Protein AF-A0A941ZA00-F1 (afdb_monomer)

Structure (mmCIF, N/CA/C/O backbone):
data_AF-A0A941ZA00-F1
#
_entry.id   AF-A0A941ZA00-F1
#
loop_
_atom_site.group_PDB
_atom_site.id
_atom_site.type_symbol
_atom_site.label_atom_id
_atom_site.label_alt_id
_atom_site.label_comp_id
_atom_site.label_asym_id
_atom_site.label_entity_id
_atom_site.label_seq_id
_atom_site.pdbx_PDB_ins_code
_atom_site.Cartn_x
_atom_site.Cartn_y
_atom_site.Cartn_z
_atom_site.occupancy
_atom_site.B_iso_or_equiv
_atom_site.auth_seq_id
_atom_site.auth_comp_id
_atom_site.auth_asym_id
_atom_site.auth_atom_id
_atom_site.pdbx_PDB_model_num
ATOM 1 N N . MET A 1 1 ? 12.678 5.680 0.560 1.00 45.72 1 MET A N 1
ATOM 2 C CA . MET A 1 1 ? 11.916 5.476 -0.688 1.00 45.72 1 MET A CA 1
ATOM 3 C C . MET A 1 1 ? 11.316 4.081 -0.620 1.00 45.72 1 MET A C 1
ATOM 5 O O . MET A 1 1 ? 12.075 3.131 -0.493 1.00 45.72 1 MET A O 1
ATOM 9 N N . LYS A 1 2 ? 9.989 3.949 -0.548 1.00 50.91 2 LYS A N 1
ATOM 10 C CA . LYS A 1 2 ? 9.325 2.643 -0.482 1.00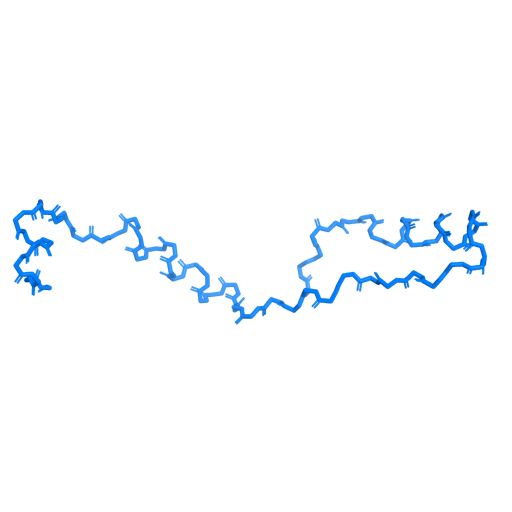 50.91 2 LYS A CA 1
ATOM 11 C C . LYS A 1 2 ? 8.962 2.277 -1.916 1.00 50.91 2 LYS A C 1
ATOM 13 O O . LYS A 1 2 ? 7.997 2.790 -2.460 1.00 50.91 2 LYS A O 1
ATOM 18 N N . GLU A 1 3 ? 9.813 1.512 -2.582 1.00 54.44 3 GLU A N 1
ATOM 19 C CA . GLU A 1 3 ? 9.548 1.136 -3.968 1.00 54.44 3 GLU A CA 1
ATOM 20 C C . GLU A 1 3 ? 8.368 0.162 -4.003 1.00 54.44 3 GLU A C 1
ATOM 22 O O . GLU A 1 3 ? 8.433 -0.916 -3.418 1.00 54.44 3 GLU A O 1
ATOM 27 N N . LEU A 1 4 ? 7.280 0.546 -4.677 1.00 58.53 4 LEU A N 1
ATOM 28 C CA . LEU A 1 4 ? 6.089 -0.294 -4.868 1.00 58.53 4 LEU A CA 1
ATOM 29 C C . LEU A 1 4 ? 6.401 -1.591 -5.637 1.00 58.53 4 LEU A C 1
ATOM 31 O O . LEU A 1 4 ? 5.639 -2.550 -5.569 1.00 58.53 4 LEU A O 1
ATOM 35 N N . CYS A 1 5 ? 7.527 -1.634 -6.353 1.00 60.69 5 CYS A N 1
ATOM 36 C CA . CYS A 1 5 ? 7.984 -2.802 -7.086 1.00 60.69 5 CYS A CA 1
ATOM 37 C C . CYS A 1 5 ? 9.509 -2.914 -7.020 1.00 60.69 5 CYS A C 1
ATOM 39 O O . CYS A 1 5 ? 10.218 -2.095 -7.603 1.00 60.69 5 CYS A O 1
ATOM 41 N N . SER A 1 6 ? 10.009 -3.983 -6.398 1.00 67.50 6 SER A N 1
ATOM 42 C CA . SER A 1 6 ? 11.442 -4.319 -6.320 1.00 67.50 6 SER A CA 1
ATOM 43 C C . SER A 1 6 ? 12.097 -4.604 -7.681 1.00 67.50 6 SER A C 1
ATOM 45 O O . SER A 1 6 ? 13.300 -4.821 -7.757 1.00 67.50 6 SER A O 1
ATOM 47 N N . PHE A 1 7 ? 11.311 -4.640 -8.761 1.00 73.19 7 PHE A N 1
ATOM 48 C CA . PHE A 1 7 ? 11.756 -4.949 -10.119 1.00 73.19 7 PHE A CA 1
ATOM 49 C C . PHE A 1 7 ? 11.582 -3.776 -11.090 1.00 73.19 7 PHE A C 1
ATOM 51 O O . PHE A 1 7 ? 11.758 -3.966 -12.292 1.00 73.19 7 PHE A O 1
ATOM 58 N N . LYS A 1 8 ? 11.254 -2.567 -10.602 1.00 72.50 8 LYS A N 1
ATOM 59 C CA . LYS A 1 8 ? 10.985 -1.391 -11.456 1.00 72.50 8 LYS A CA 1
ATOM 60 C C . LYS A 1 8 ? 12.100 -1.149 -12.485 1.00 72.50 8 LYS A C 1
ATOM 62 O O . LYS A 1 8 ? 11.829 -0.798 -13.628 1.00 72.50 8 LYS A O 1
ATOM 67 N N . GLU A 1 9 ? 13.347 -1.372 -12.077 1.00 75.56 9 GLU A N 1
ATOM 68 C CA . GLU A 1 9 ? 14.532 -1.129 -12.899 1.00 75.56 9 GLU A CA 1
ATOM 69 C C . GLU A 1 9 ? 14.673 -2.176 -13.999 1.00 75.56 9 GLU A C 1
ATOM 71 O O . GLU A 1 9 ? 14.948 -1.827 -15.142 1.00 75.56 9 GLU A O 1
ATOM 76 N N . LYS A 1 10 ? 14.387 -3.445 -13.685 1.00 81.06 10 LYS A N 1
ATOM 77 C CA . LYS A 1 10 ? 14.389 -4.520 -14.683 1.00 81.06 10 LYS A CA 1
ATOM 78 C C . LYS A 1 10 ? 13.319 -4.289 -15.742 1.00 81.06 10 LYS A C 1
ATOM 80 O O . LYS A 1 10 ? 13.605 -4.417 -16.923 1.00 81.06 10 LYS A O 1
ATOM 85 N N . TYR A 1 11 ? 12.117 -3.882 -15.331 1.00 80.69 11 TYR A N 1
ATOM 86 C CA . TYR A 1 11 ? 11.046 -3.571 -16.278 1.00 80.69 11 TYR A CA 1
ATOM 87 C C . TYR A 1 11 ? 11.397 -2.391 -17.178 1.00 80.69 11 TYR A C 1
ATOM 89 O O . TYR A 1 11 ? 11.160 -2.461 -18.379 1.00 80.69 11 TYR A O 1
ATOM 97 N N . LYS A 1 12 ? 11.990 -1.329 -16.621 1.00 78.50 12 LYS A N 1
ATOM 98 C CA . LYS A 1 12 ? 12.424 -0.175 -17.411 1.00 78.50 12 LYS A CA 1
ATOM 99 C C . LYS A 1 12 ? 13.439 -0.585 -18.483 1.00 78.50 12 LYS A C 1
ATOM 101 O O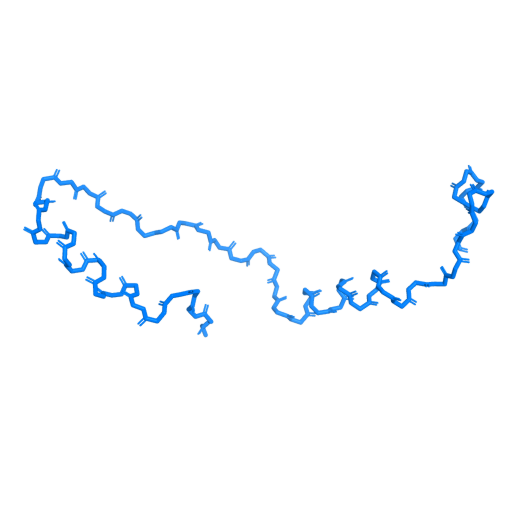 . LYS A 1 12 ? 13.224 -0.268 -19.645 1.00 78.50 12 LYS A O 1
ATOM 106 N N . LEU A 1 13 ? 14.476 -1.334 -18.103 1.00 83.62 13 LEU A N 1
ATOM 107 C CA . LEU A 1 13 ? 15.520 -1.788 -19.028 1.00 83.62 13 LEU A CA 1
ATOM 108 C C . LEU A 1 13 ? 14.958 -2.681 -20.141 1.00 83.62 13 LEU A C 1
ATOM 110 O O . LEU A 1 13 ? 15.186 -2.411 -21.313 1.00 83.62 13 LEU A O 1
ATOM 114 N N . THR A 1 14 ? 14.151 -3.689 -19.797 1.00 85.06 14 THR A N 1
ATOM 115 C CA . THR A 1 14 ? 13.552 -4.585 -20.801 1.00 85.06 14 THR A CA 1
ATOM 116 C C . THR A 1 14 ? 12.628 -3.841 -21.768 1.00 85.06 14 THR A C 1
ATOM 118 O O . THR A 1 14 ? 12.573 -4.169 -22.950 1.00 85.06 14 THR A O 1
ATOM 121 N N . LEU A 1 15 ? 11.895 -2.832 -21.288 1.00 82.38 15 LEU A N 1
ATOM 122 C CA . LEU A 1 15 ? 11.016 -2.031 -22.139 1.00 82.38 15 LEU A CA 1
ATOM 123 C C . LEU A 1 15 ? 11.804 -1.079 -23.050 1.00 82.38 15 LEU A C 1
ATOM 125 O O . LEU A 1 15 ? 11.410 -0.905 -24.201 1.00 82.38 15 LEU A O 1
ATOM 129 N N . GLU A 1 16 ? 12.905 -0.495 -22.568 1.00 84.62 16 GLU A N 1
ATOM 130 C CA . GLU A 1 16 ? 13.803 0.343 -23.378 1.00 84.62 16 GLU A CA 1
ATOM 131 C C . GLU A 1 16 ? 14.492 -0.474 -24.483 1.00 84.62 16 GLU A C 1
ATOM 133 O O . GLU A 1 16 ? 14.587 -0.012 -25.619 1.00 84.62 16 GLU A O 1
ATOM 138 N N . GLU A 1 17 ? 14.904 -1.709 -24.180 1.00 85.44 17 GLU A N 1
ATOM 139 C CA . GLU A 1 17 ? 15.505 -2.632 -25.151 1.00 85.44 17 GLU A CA 1
ATOM 140 C C . GLU A 1 17 ? 14.502 -3.106 -26.213 1.00 85.44 17 GLU A C 1
ATOM 142 O O . GLU A 1 17 ? 14.830 -3.167 -27.398 1.00 85.44 17 GLU A O 1
ATOM 147 N N . ALA A 1 18 ? 13.270 -3.433 -25.810 1.00 87.38 18 ALA A N 1
ATOM 148 C CA . ALA A 1 18 ? 12.246 -3.943 -26.722 1.00 87.38 18 ALA A CA 1
ATOM 149 C C . ALA A 1 18 ? 11.581 -2.844 -27.573 1.00 87.38 18 ALA A C 1
ATOM 151 O O . ALA A 1 18 ? 11.108 -3.122 -28.676 1.00 87.38 18 ALA A O 1
ATOM 152 N N . PHE A 1 19 ? 11.532 -1.601 -27.079 1.00 83.12 19 PHE A N 1
ATOM 153 C CA . PHE A 1 19 ? 10.807 -0.500 -27.718 1.00 83.12 19 PHE A CA 1
ATOM 154 C C . PHE A 1 19 ? 11.633 0.799 -27.768 1.00 83.12 19 PHE A C 1
ATOM 156 O O . PHE A 1 19 ? 11.297 1.775 -27.093 1.00 83.12 19 PHE A O 1
ATOM 163 N N . PRO A 1 20 ? 12.659 0.882 -28.637 1.00 80.81 20 PRO A N 1
ATOM 164 C CA . PRO A 1 20 ? 13.587 2.019 -28.673 1.00 80.81 20 PRO A CA 1
ATOM 165 C C . PRO A 1 20 ? 12.949 3.348 -29.115 1.00 80.81 20 PRO A C 1
ATOM 167 O O . PRO A 1 20 ? 13.493 4.417 -28.855 1.00 80.81 20 PRO A O 1
ATOM 170 N N . ASN A 1 21 ? 11.784 3.301 -29.769 1.00 86.06 21 ASN A N 1
ATOM 171 C CA . ASN A 1 21 ? 11.080 4.485 -30.276 1.00 86.06 21 ASN A CA 1
ATOM 172 C C . ASN A 1 21 ? 9.981 5.003 -29.332 1.00 86.06 21 ASN A C 1
ATOM 174 O O . ASN A 1 21 ? 9.267 5.942 -29.686 1.00 86.06 21 ASN A O 1
ATOM 178 N N . ILE A 1 22 ? 9.803 4.395 -28.155 1.00 81.19 22 ILE A N 1
ATOM 179 C CA . ILE A 1 22 ? 8.755 4.779 -27.203 1.00 81.19 22 ILE A CA 1
ATOM 180 C C . ILE A 1 22 ? 9.389 5.477 -26.000 1.00 81.19 22 ILE A C 1
ATOM 182 O O . ILE A 1 22 ? 10.318 4.975 -25.375 1.00 81.19 22 ILE A O 1
ATOM 186 N N . LYS A 1 23 ? 8.851 6.643 -25.633 1.00 75.69 23 LYS A N 1
ATOM 187 C CA . LYS A 1 23 ? 9.269 7.367 -24.430 1.00 75.69 23 LYS A CA 1
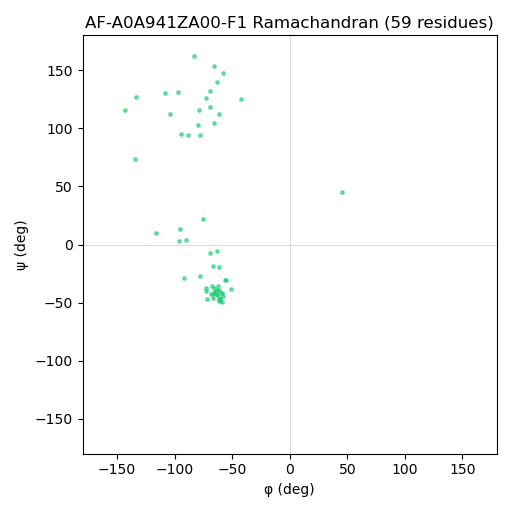ATOM 188 C C . LYS A 1 23 ? 8.610 6.745 -23.197 1.00 75.69 23 LYS A C 1
ATOM 190 O O . LYS A 1 23 ? 7.434 6.984 -22.934 1.00 75.69 23 LYS A O 1
ATOM 195 N N . ILE A 1 24 ? 9.371 5.966 -22.434 1.00 73.62 24 ILE A N 1
ATOM 196 C CA . ILE A 1 24 ? 8.894 5.334 -21.198 1.00 73.62 24 ILE A CA 1
ATOM 197 C C . ILE A 1 24 ? 8.892 6.368 -20.069 1.00 73.62 24 ILE A C 1
ATOM 199 O O . ILE A 1 24 ? 9.936 6.880 -19.664 1.00 73.62 24 ILE A O 1
ATOM 203 N N . VAL A 1 25 ? 7.703 6.680 -19.552 1.00 71.06 25 VAL A N 1
ATOM 204 C CA . VAL A 1 25 ? 7.518 7.563 -18.394 1.00 71.06 25 VAL A CA 1
ATOM 205 C C . VAL A 1 25 ? 7.192 6.696 -17.185 1.00 71.06 25 VAL A C 1
ATOM 207 O O . VAL A 1 25 ? 6.142 6.059 -17.127 1.00 71.06 25 VAL A O 1
ATOM 210 N N . VAL A 1 26 ? 8.111 6.648 -16.222 1.00 68.56 26 VAL A N 1
ATOM 211 C CA . VAL A 1 26 ? 7.882 5.960 -14.946 1.00 68.56 26 VAL A CA 1
ATOM 212 C C . VAL A 1 26 ? 6.834 6.752 -14.166 1.00 68.56 26 VAL A C 1
ATOM 214 O O . VAL A 1 26 ? 6.929 7.975 -14.098 1.00 68.56 26 VAL A O 1
ATOM 217 N N . GLY A 1 27 ? 5.823 6.052 -13.640 1.00 67.50 27 GLY A N 1
ATOM 218 C CA . GLY A 1 27 ? 4.601 6.639 -13.089 1.00 67.50 27 GLY A CA 1
ATOM 219 C C . GLY A 1 27 ? 4.843 7.884 -12.236 1.00 67.50 27 GLY A C 1
ATOM 220 O O . GLY A 1 27 ? 5.580 7.847 -11.256 1.00 67.50 27 GLY A O 1
ATOM 221 N N . THR A 1 28 ? 4.173 8.974 -12.600 1.00 62.16 28 THR A N 1
ATOM 222 C CA . THR A 1 28 ?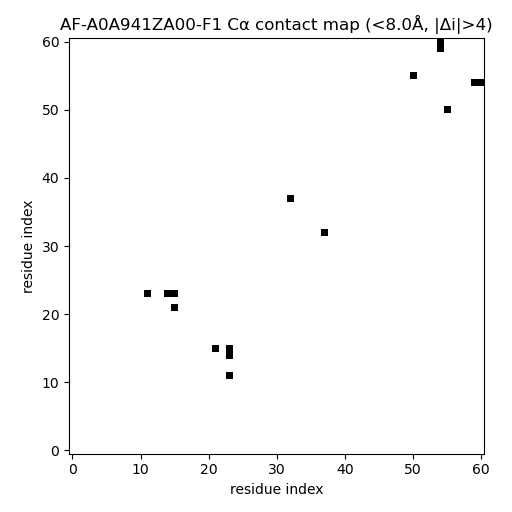 4.214 10.291 -11.945 1.00 62.16 28 THR A CA 1
ATOM 223 C C . THR A 1 28 ? 3.428 10.328 -10.632 1.00 62.16 28 THR A C 1
ATOM 225 O O . THR A 1 28 ? 2.970 11.390 -10.216 1.00 62.16 28 THR A O 1
ATOM 228 N N . HIS A 1 29 ? 3.190 9.175 -10.000 1.00 63.12 29 HIS A N 1
ATOM 229 C CA . HIS A 1 29 ? 2.452 9.134 -8.747 1.00 63.12 29 HIS A CA 1
ATOM 230 C C . HIS A 1 29 ? 3.380 9.571 -7.619 1.00 63.12 29 HIS A C 1
ATOM 232 O O . HIS A 1 29 ? 4.112 8.775 -7.035 1.00 63.12 29 HIS A O 1
ATOM 238 N N . GLU A 1 30 ? 3.328 10.858 -7.308 1.00 63.88 30 GLU A N 1
ATOM 239 C CA . GLU A 1 30 ? 3.848 11.364 -6.050 1.00 63.88 30 GLU A CA 1
ATOM 240 C C . GLU A 1 30 ? 2.893 10.924 -4.938 1.00 63.88 30 GLU A C 1
ATOM 242 O O . GLU A 1 30 ? 1.676 11.110 -5.028 1.00 63.88 30 GLU A O 1
ATOM 247 N N . GLU A 1 31 ? 3.415 10.269 -3.902 1.00 64.38 31 GLU A N 1
ATOM 248 C CA . GLU A 1 31 ? 2.627 9.975 -2.708 1.00 64.38 31 GLU A CA 1
ATOM 249 C C . GLU A 1 31 ? 2.281 11.313 -2.036 1.00 64.38 31 GLU A C 1
ATOM 251 O O . GLU A 1 31 ? 3.126 11.935 -1.398 1.00 64.38 31 GLU A O 1
ATOM 256 N N . HIS A 1 32 ? 1.032 11.769 -2.165 1.00 71.44 32 HIS A N 1
ATOM 257 C CA . HIS A 1 32 ? 0.576 13.028 -1.553 1.00 71.44 32 HIS A CA 1
ATOM 258 C C . HIS A 1 32 ? 0.501 12.965 -0.017 1.00 71.44 32 HIS A C 1
ATOM 260 O O . HIS A 1 32 ? 0.221 13.967 0.639 1.00 71.44 32 HIS A O 1
ATOM 266 N N . VAL A 1 33 ? 0.699 11.782 0.569 1.00 79.69 33 VAL A N 1
ATOM 267 C CA . VAL A 1 33 ? 0.518 11.524 1.995 1.00 79.69 33 VAL A CA 1
ATOM 268 C C . VAL A 1 33 ? 1.723 10.753 2.504 1.00 79.69 33 VAL A C 1
ATOM 270 O O . VAL A 1 33 ? 2.078 9.702 1.975 1.00 79.69 33 VAL A O 1
ATOM 273 N N . THR A 1 34 ? 2.348 11.255 3.565 1.00 83.75 34 THR A N 1
ATOM 274 C CA . THR A 1 34 ? 3.468 10.551 4.193 1.00 83.75 34 THR A CA 1
ATOM 275 C C . THR A 1 34 ? 2.996 9.229 4.818 1.00 83.75 34 THR A C 1
ATOM 277 O O . THR A 1 34 ? 1.851 9.120 5.271 1.00 83.75 34 THR A O 1
ATOM 280 N N . PRO A 1 35 ? 3.877 8.222 4.962 1.00 82.25 35 PRO A N 1
ATOM 281 C CA . PRO A 1 35 ? 3.511 6.958 5.601 1.00 82.25 35 PRO A CA 1
ATOM 282 C C . PRO A 1 35 ? 2.943 7.113 7.020 1.00 82.25 35 PRO A C 1
ATOM 284 O O . PRO A 1 35 ? 2.135 6.293 7.452 1.00 82.25 35 PRO A O 1
ATOM 287 N N . GLN A 1 36 ? 3.367 8.141 7.761 1.00 86.12 36 GLN A N 1
ATOM 288 C CA . GLN A 1 36 ? 2.858 8.438 9.102 1.00 86.12 36 GLN A CA 1
ATOM 289 C C . GLN A 1 36 ? 1.430 8.987 9.049 1.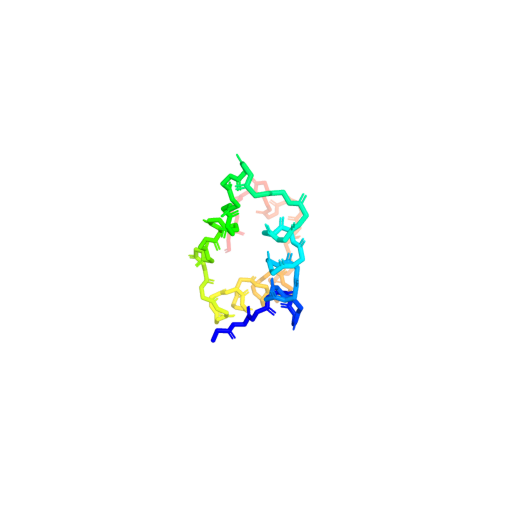00 86.12 36 GLN A C 1
ATOM 291 O O . GLN A 1 36 ? 0.561 8.467 9.743 1.00 86.12 36 GLN A O 1
ATOM 296 N N . GLN A 1 37 ? 1.166 9.950 8.165 1.00 86.1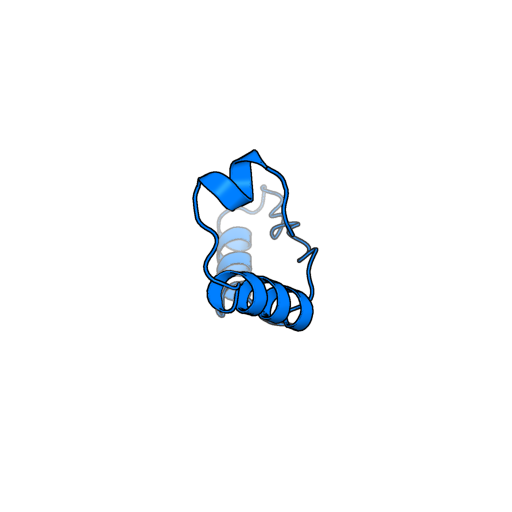2 37 GLN A N 1
ATOM 297 C CA . GLN A 1 37 ? -0.178 10.490 7.954 1.00 86.12 37 GLN A CA 1
ATOM 298 C C . GLN A 1 37 ? -1.155 9.400 7.498 1.00 86.12 37 GLN A C 1
ATOM 300 O O . GLN A 1 37 ? -2.265 9.313 8.018 1.00 86.12 37 GLN A O 1
ATOM 305 N N . TYR A 1 38 ? -0.725 8.513 6.595 1.00 85.00 38 TYR A N 1
ATOM 306 C CA . TYR A 1 38 ? -1.535 7.370 6.178 1.00 85.00 38 TYR A CA 1
ATOM 307 C C . TYR A 1 38 ? -1.861 6.450 7.363 1.00 85.00 38 TYR A C 1
ATOM 309 O O . TYR A 1 38 ? -3.019 6.099 7.587 1.00 85.00 38 TYR A O 1
ATOM 317 N N . LYS A 1 39 ? -0.857 6.101 8.182 1.00 85.81 39 LYS A N 1
ATOM 318 C CA . LYS A 1 39 ? -1.066 5.288 9.393 1.00 85.81 39 LYS A CA 1
ATOM 319 C C . LYS A 1 39 ? -2.042 5.943 10.369 1.00 85.81 39 LYS A C 1
ATOM 321 O O . LYS A 1 39 ? -2.876 5.244 10.939 1.00 85.81 39 LYS A O 1
ATOM 326 N N . GLU A 1 40 ? -1.956 7.254 10.569 1.00 89.25 40 GLU A N 1
ATOM 327 C CA . GLU A 1 40 ? -2.878 7.985 11.441 1.00 89.25 40 GLU A CA 1
ATOM 328 C C . GLU A 1 40 ? -4.310 7.993 10.906 1.00 89.25 40 GLU A C 1
ATOM 330 O O . GLU A 1 40 ? -5.242 7.777 11.678 1.00 89.25 40 GLU A O 1
ATOM 335 N N . GLN A 1 41 ? -4.499 8.191 9.600 1.00 86.44 41 GLN A N 1
ATOM 336 C CA . GLN A 1 41 ? -5.819 8.134 8.965 1.00 86.44 41 GLN A CA 1
ATOM 337 C C . GLN A 1 41 ? -6.450 6.748 9.117 1.00 86.44 41 GLN A C 1
ATOM 339 O O . GLN A 1 41 ? -7.596 6.631 9.548 1.00 86.44 41 GLN A O 1
ATOM 344 N N . VAL A 1 42 ? -5.674 5.694 8.850 1.00 87.81 42 VAL A N 1
ATOM 345 C CA . VAL A 1 42 ? -6.114 4.307 9.040 1.00 87.81 42 VAL A CA 1
ATOM 346 C C . VAL A 1 42 ? -6.466 4.051 10.505 1.00 87.81 42 VAL A C 1
ATOM 348 O O . VAL A 1 42 ? -7.533 3.517 10.799 1.00 87.81 42 VAL A O 1
ATOM 351 N N . LYS A 1 43 ? -5.621 4.486 11.448 1.00 88.56 43 LYS A N 1
ATOM 352 C CA . LYS A 1 43 ? -5.899 4.353 12.883 1.00 88.56 43 LYS A CA 1
ATOM 353 C C . LYS A 1 43 ? -7.207 5.047 13.268 1.00 88.56 43 LYS A C 1
ATOM 355 O O . LYS A 1 43 ? -7.999 4.457 13.992 1.00 88.56 43 LYS A O 1
ATOM 360 N N . LYS A 1 44 ? -7.465 6.261 12.773 1.00 85.62 44 LYS A N 1
ATOM 361 C CA . LYS A 1 44 ? -8.722 6.986 13.029 1.00 85.62 44 LYS A CA 1
ATOM 362 C C . LYS A 1 44 ? -9.944 6.237 12.494 1.00 85.62 44 LYS A C 1
ATOM 364 O O . LYS A 1 44 ? -10.956 6.195 13.181 1.00 85.62 44 LYS A O 1
ATOM 369 N N . LEU A 1 45 ? -9.838 5.602 11.325 1.00 84.00 45 LEU A N 1
ATOM 370 C CA . LEU A 1 45 ? -10.935 4.836 10.724 1.00 84.00 45 LEU A CA 1
ATOM 371 C C . LEU A 1 45 ? -11.360 3.632 11.584 1.00 84.00 45 LEU A C 1
ATOM 373 O O . LEU A 1 45 ? -12.547 3.341 11.705 1.00 84.00 45 LEU A O 1
ATOM 377 N N . PHE A 1 46 ? -10.398 2.935 12.193 1.00 85.62 46 PHE A N 1
ATOM 378 C CA . PHE A 1 46 ? -10.670 1.736 12.996 1.00 85.62 46 PHE A CA 1
ATOM 379 C C . PHE A 1 46 ? -10.885 2.022 14.485 1.00 85.62 46 PHE A C 1
ATOM 381 O O . PHE A 1 46 ? -11.608 1.287 15.150 1.00 85.62 46 PHE A O 1
ATOM 388 N N . CYS A 1 47 ? -10.275 3.082 15.015 1.00 86.12 47 CYS A N 1
ATOM 389 C CA . CYS A 1 47 ? -10.403 3.486 16.417 1.00 86.12 47 CYS A CA 1
ATOM 390 C C . CYS A 1 47 ? -11.477 4.560 16.638 1.00 86.12 47 CYS A C 1
ATOM 392 O O . CYS A 1 47 ? -11.500 5.178 17.702 1.00 86.12 47 CYS A O 1
ATOM 394 N N . GLN A 1 48 ? -12.340 4.815 15.653 1.00 82.25 48 GLN A N 1
ATOM 395 C CA . GLN A 1 48 ? -13.458 5.732 15.833 1.00 82.25 48 GLN A CA 1
ATOM 396 C C . GLN A 1 48 ? -14.422 5.203 16.911 1.00 82.25 48 GLN A C 1
ATOM 398 O O . GLN A 1 48 ? -14.680 3.994 16.968 1.00 82.25 48 GLN A O 1
ATOM 403 N N . PRO A 1 49 ? -14.965 6.080 17.773 1.00 83.94 49 PRO A N 1
ATOM 404 C CA . PRO A 1 49 ? -16.033 5.690 18.681 1.00 83.94 49 PRO A CA 1
ATOM 405 C C . PRO A 1 49 ? -17.219 5.156 17.871 1.00 83.94 49 PRO A C 1
ATOM 407 O O . PRO A 1 49 ? -17.466 5.588 16.743 1.00 83.94 49 PRO A O 1
ATOM 410 N N . ARG A 1 50 ? -17.952 4.188 18.431 1.00 83.75 50 ARG A N 1
ATOM 411 C CA . ARG A 1 50 ? -19.146 3.645 17.772 1.00 83.75 50 ARG A CA 1
ATOM 412 C C . ARG A 1 50 ? -20.159 4.774 17.588 1.00 83.75 50 ARG A C 1
ATOM 414 O O . ARG A 1 50 ? -20.706 5.253 18.573 1.00 83.75 50 ARG A O 1
ATOM 421 N N . LYS A 1 51 ? -20.411 5.158 16.338 1.00 83.25 51 LYS A N 1
ATOM 422 C CA . LYS A 1 51 ? -21.481 6.086 15.967 1.00 83.25 51 LYS A CA 1
ATOM 423 C C . LYS A 1 51 ? -22.698 5.283 15.522 1.00 83.25 51 LYS A C 1
ATOM 425 O O . LYS A 1 51 ? -22.577 4.350 14.727 1.00 83.25 51 LYS A O 1
ATOM 430 N N . THR A 1 52 ? -23.867 5.618 16.052 1.00 85.12 52 THR A N 1
ATOM 431 C CA . THR A 1 52 ? -25.139 5.102 15.541 1.00 85.12 52 THR A CA 1
ATOM 432 C C . THR A 1 52 ? -25.588 5.933 14.338 1.00 85.12 52 THR A C 1
ATOM 434 O O . THR A 1 52 ? -25.136 7.060 14.145 1.00 85.12 52 THR A O 1
ATOM 437 N N . MET A 1 53 ? -26.518 5.414 13.531 1.00 84.44 53 MET A N 1
ATOM 438 C CA . MET A 1 53 ? -27.110 6.186 12.426 1.00 84.44 53 MET A CA 1
ATOM 439 C C . MET A 1 53 ? -27.738 7.506 12.903 1.00 84.44 53 MET A C 1
ATOM 441 O O . MET A 1 53 ? -27.721 8.490 12.171 1.00 84.44 53 MET A O 1
ATOM 445 N N . VAL A 1 54 ? -28.250 7.546 14.138 1.00 88.75 54 VAL A N 1
ATOM 446 C CA . VAL A 1 54 ? -28.805 8.760 14.753 1.00 88.75 54 VAL A CA 1
ATOM 447 C C . VAL A 1 54 ? -27.710 9.803 14.995 1.00 88.75 54 VAL A C 1
ATOM 449 O O . VAL A 1 54 ? -27.915 10.973 14.684 1.00 88.75 54 VAL A O 1
ATOM 452 N N . ASP A 1 55 ? -26.538 9.387 15.481 1.00 84.94 55 ASP A N 1
ATOM 453 C CA . ASP A 1 55 ? -25.404 10.290 15.733 1.00 84.94 55 ASP A CA 1
ATOM 454 C C . ASP A 1 55 ? -24.859 10.893 14.430 1.00 84.94 55 ASP A C 1
ATOM 456 O O . ASP A 1 55 ? -24.526 12.077 14.387 1.00 84.94 55 ASP A O 1
ATOM 460 N N . VAL A 1 56 ? -24.841 10.095 13.353 1.00 83.06 56 VAL A N 1
ATOM 461 C CA . VAL A 1 56 ? -24.428 10.529 12.007 1.00 83.06 56 VAL A CA 1
ATOM 462 C C . VAL A 1 56 ? -25.411 11.545 11.422 1.00 83.06 56 VAL A C 1
ATOM 464 O O . VAL A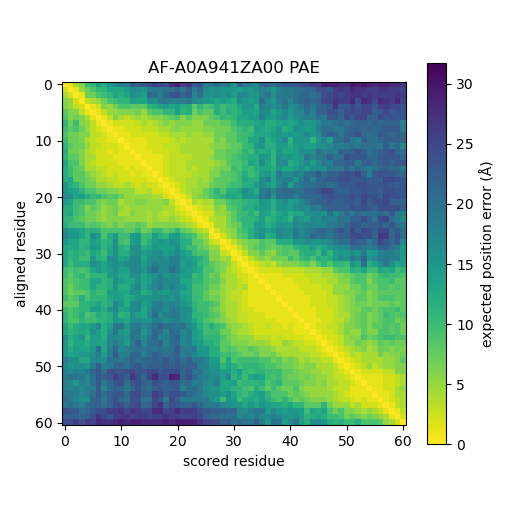 1 56 ? -24.988 12.568 10.897 1.00 83.06 56 VAL A O 1
ATOM 467 N N . ILE A 1 57 ? -26.721 11.293 11.522 1.00 88.44 57 ILE A N 1
ATOM 468 C CA . ILE A 1 57 ? -27.748 12.199 10.977 1.00 88.44 57 ILE A CA 1
ATOM 469 C C . ILE A 1 57 ? -27.784 13.525 11.747 1.00 88.44 57 ILE A C 1
ATOM 471 O O . ILE A 1 57 ? -28.014 14.578 11.157 1.00 88.44 57 ILE A O 1
ATOM 475 N N . LEU A 1 58 ? -27.560 13.484 13.063 1.00 90.44 58 LEU A N 1
ATOM 476 C CA . LEU A 1 58 ? -27.635 14.661 13.928 1.00 90.44 58 LEU A CA 1
ATOM 477 C C . LEU A 1 58 ? -26.304 15.420 14.069 1.00 90.44 58 LEU A C 1
ATOM 479 O O . LEU A 1 58 ? -26.272 16.382 14.834 1.00 90.44 58 LEU A O 1
ATOM 483 N N . ASN A 1 59 ? -25.234 15.015 13.365 1.00 78.12 59 ASN A N 1
ATOM 484 C CA . ASN A 1 59 ? -23.882 15.594 13.466 1.00 78.12 59 ASN A CA 1
ATOM 485 C C . ASN A 1 59 ? -23.434 15.821 14.921 1.00 78.12 59 ASN A C 1
ATOM 487 O O . ASN A 1 59 ? -22.921 16.880 15.284 1.00 78.12 59 ASN A O 1
ATOM 491 N N . LYS A 1 60 ? -23.665 14.825 15.778 1.00 69.19 60 LYS A N 1
ATOM 492 C CA . LYS A 1 60 ? -23.129 14.828 17.140 1.00 69.19 60 LYS A CA 1
ATOM 493 C C . LYS A 1 60 ? -21.746 14.187 17.076 1.00 69.19 60 LYS A C 1
ATOM 495 O O . LYS A 1 60 ? -21.639 12.962 17.028 1.00 69.19 60 LYS A O 1
ATOM 500 N N . ASP A 1 61 ? -20.719 15.023 16.940 1.00 61.28 61 ASP A N 1
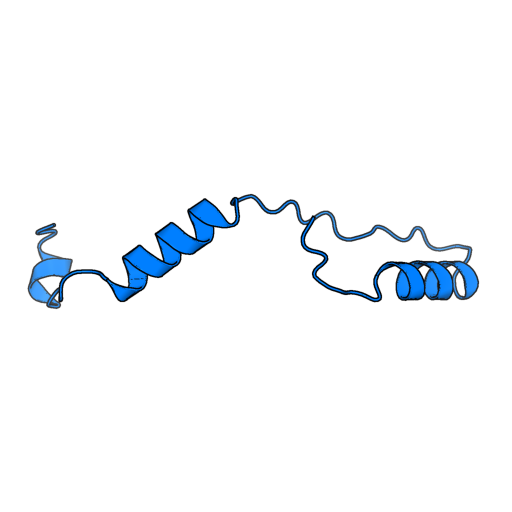ATOM 501 C CA . ASP A 1 61 ? -19.314 14.594 16.926 1.00 61.28 61 ASP A CA 1
ATOM 502 C C . ASP A 1 61 ? -18.793 14.167 18.299 1.00 61.28 61 ASP A C 1
ATOM 504 O O . ASP A 1 61 ? -19.124 14.836 19.306 1.00 61.28 61 ASP A O 1
#

Sequence (61 aa):
MKELCSFKEKYKLTLEEAFPNIKIVVGTHEEHVTPQQYKEQVKKLFCQPRKTMVDVILNKD

Solvent-accessible surface area (backbone atoms only — not comparable to full-atom values): 4155 Å² total; per-residue (Å²): 134,86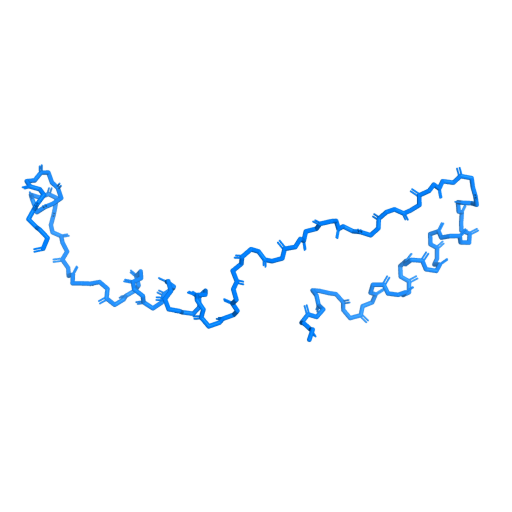,70,95,50,98,52,57,65,61,54,50,51,55,47,49,72,76,36,78,91,58,87,84,75,78,79,86,76,71,78,94,58,54,75,64,58,50,51,52,53,54,47,50,71,73,69,52,76,92,74,52,73,66,37,63,75,66,69,63,128

Mean predicted aligned error: 12.01 Å

Radius of gyration: 21.34 Å; Cα contacts (8 Å, |Δi|>4): 8; chains: 1; bounding box: 44×20×49 Å

Foldseek 3Di:
DPDPDPCLVVVVVVCCVVCVPDDDDDDPDDPPADPVRVVVVVCCVVVPDDDDPVCVVVVVD

pLDDT: mean 77.86, std 10.48, range [45.72, 90.44]

Secondary structure (DSSP, 8-state):
---S-TTHHHHHHHHHHH-TTS---------SS-HHHHHHHHHHHHS-----HHHHHTT--